Protein AF-A0A399SRP0-F1 (afdb_monomer_lite)

Organism: NCBI:txid2305463

Structure (mmCIF, N/CA/C/O backbone):
data_AF-A0A399SRP0-F1
#
_entry.id   AF-A0A399SRP0-F1
#
loop_
_atom_site.group_PDB
_atom_site.id
_atom_site.type_symbol
_atom_site.label_atom_id
_atom_site.label_alt_id
_atom_site.label_comp_id
_atom_site.label_asym_id
_atom_site.label_entity_id
_atom_site.label_seq_id
_atom_site.pdbx_PDB_ins_code
_atom_site.Cartn_x
_atom_site.Cartn_y
_atom_site.Cartn_z
_atom_site.occupancy
_atom_site.B_iso_or_equiv
_atom_site.auth_seq_id
_atom_site.auth_comp_id
_atom_site.auth_asym_id
_atom_site.auth_atom_id
_atom_site.pdbx_PDB_model_num
ATOM 1 N N . MET A 1 1 ? 51.776 -26.703 39.475 1.00 39.66 1 MET A N 1
ATOM 2 C CA . MET A 1 1 ? 51.537 -25.471 40.263 1.00 39.66 1 MET A CA 1
ATOM 3 C C . MET A 1 1 ? 50.047 -25.126 40.261 1.00 39.66 1 MET A C 1
ATOM 5 O O . MET A 1 1 ? 49.445 -25.133 39.204 1.00 39.66 1 MET A O 1
ATOM 9 N N . LYS A 1 2 ? 49.496 -24.880 41.462 1.00 39.12 2 LYS A N 1
ATOM 10 C CA . LYS A 1 2 ? 48.350 -24.022 41.861 1.00 39.12 2 LYS A CA 1
ATOM 11 C C . LYS A 1 2 ? 47.070 -23.897 40.984 1.00 39.12 2 LYS A C 1
ATOM 13 O O . LYS A 1 2 ? 47.024 -23.118 40.047 1.00 39.12 2 LYS A O 1
ATOM 18 N N . LYS A 1 3 ? 45.999 -24.554 41.476 1.00 38.03 3 LYS A N 1
ATOM 19 C CA . LYS A 1 3 ? 44.626 -24.073 41.829 1.00 38.03 3 LYS A CA 1
ATOM 20 C C . LYS A 1 3 ? 44.086 -22.744 41.245 1.00 38.03 3 LYS A C 1
ATOM 22 O O . LYS A 1 3 ? 44.638 -21.696 41.567 1.00 38.03 3 LYS A O 1
ATOM 27 N N . LYS A 1 4 ? 42.844 -22.782 40.718 1.00 39.34 4 LYS A N 1
ATOM 28 C CA . LYS A 1 4 ? 41.578 -22.199 41.278 1.00 39.34 4 LYS A CA 1
ATOM 29 C C . LYS A 1 4 ? 40.449 -22.335 40.223 1.00 39.34 4 LYS A C 1
ATOM 31 O O . LYS A 1 4 ? 40.635 -21.887 39.108 1.00 39.34 4 LYS A O 1
ATOM 36 N N . ASN A 1 5 ? 39.378 -23.107 40.433 1.00 35.47 5 ASN A N 1
ATOM 37 C CA . ASN A 1 5 ? 38.211 -22.905 41.316 1.00 35.47 5 ASN A CA 1
ATOM 38 C C . ASN A 1 5 ? 37.182 -21.888 40.774 1.00 35.47 5 ASN A C 1
ATOM 40 O O . ASN A 1 5 ? 37.393 -20.691 40.951 1.00 35.47 5 ASN A O 1
ATOM 44 N N . ARG A 1 6 ? 36.044 -22.364 40.241 1.00 35.91 6 ARG A N 1
ATOM 45 C CA . ARG A 1 6 ? 34.715 -22.196 40.872 1.00 35.91 6 ARG A CA 1
ATOM 46 C C . ARG A 1 6 ? 33.595 -22.863 40.060 1.00 35.91 6 ARG A C 1
ATOM 48 O O . ARG A 1 6 ? 33.333 -22.492 38.923 1.00 35.91 6 ARG A O 1
ATOM 55 N N . ASN A 1 7 ? 32.932 -23.811 40.717 1.00 38.38 7 ASN A N 1
ATOM 56 C CA . ASN A 1 7 ? 31.565 -24.243 40.436 1.00 38.38 7 ASN A CA 1
ATOM 57 C C . ASN A 1 7 ? 30.592 -23.069 40.653 1.00 38.38 7 ASN A C 1
ATOM 59 O O . ASN A 1 7 ? 30.927 -22.140 41.393 1.00 38.38 7 ASN A O 1
ATOM 63 N N . ASN A 1 8 ? 29.388 -23.138 40.075 1.00 37.97 8 ASN A N 1
ATOM 64 C CA . ASN A 1 8 ? 28.153 -23.292 40.861 1.00 37.97 8 ASN A CA 1
ATOM 65 C C . ASN A 1 8 ? 26.901 -23.377 39.966 1.00 37.97 8 ASN A C 1
ATOM 67 O O . ASN A 1 8 ? 26.619 -22.480 39.181 1.00 37.97 8 ASN A O 1
ATOM 71 N N . ASN A 1 9 ? 26.157 -24.457 40.207 1.00 34.50 9 ASN A N 1
ATOM 72 C CA . ASN A 1 9 ? 24.700 -24.574 40.253 1.00 34.50 9 ASN A CA 1
ATOM 73 C C . ASN A 1 9 ? 23.877 -24.236 39.006 1.00 34.50 9 ASN A C 1
ATOM 75 O O . ASN A 1 9 ? 23.352 -23.139 38.850 1.00 34.50 9 ASN A O 1
ATOM 79 N N . PHE A 1 10 ? 23.613 -25.285 38.226 1.00 42.72 10 PHE A N 1
ATOM 80 C CA . PHE A 1 10 ? 22.288 -25.494 37.655 1.00 42.72 10 PHE A CA 1
ATOM 81 C C . PHE A 1 10 ? 21.394 -26.089 38.746 1.00 42.72 10 PHE A C 1
ATOM 83 O O . PHE A 1 10 ? 21.541 -27.260 39.087 1.00 42.72 10 PHE A O 1
ATOM 90 N N . GLU A 1 11 ? 20.483 -25.290 39.292 1.00 37.34 11 GLU A N 1
ATOM 91 C CA . GLU A 1 11 ? 19.342 -25.806 40.042 1.00 37.34 11 GLU A CA 1
ATOM 92 C C . GLU A 1 11 ? 18.037 -25.243 39.483 1.00 37.34 11 GLU A C 1
ATOM 94 O O . GLU A 1 11 ? 17.817 -24.037 39.435 1.00 37.34 11 GLU A O 1
ATOM 99 N N . ASN A 1 12 ? 17.201 -26.206 39.098 1.00 35.72 12 ASN A N 1
ATOM 100 C CA . ASN A 1 12 ? 15.756 -26.264 39.257 1.00 35.72 12 ASN A CA 1
ATOM 101 C C . ASN A 1 12 ? 14.886 -25.228 38.536 1.00 35.72 12 ASN A C 1
ATOM 103 O O . ASN A 1 12 ? 14.608 -24.135 39.008 1.00 35.72 12 ASN A O 1
ATOM 107 N N . GLY A 1 13 ? 14.307 -25.710 37.436 1.00 43.75 13 GLY A N 1
ATOM 108 C CA . GLY A 1 13 ? 12.989 -26.333 37.551 1.00 43.75 13 GLY A CA 1
ATOM 109 C C . GLY A 1 13 ? 11.844 -25.369 37.807 1.00 43.75 13 GLY A C 1
ATOM 110 O O . GLY A 1 13 ? 11.532 -25.074 38.953 1.00 43.75 13 GLY A O 1
ATOM 111 N N . ILE A 1 14 ? 11.128 -25.019 36.740 1.00 37.09 14 ILE A N 1
ATOM 112 C CA . ILE A 1 14 ? 9.728 -24.618 36.847 1.00 37.09 14 ILE A CA 1
ATOM 113 C C . ILE A 1 14 ? 8.968 -25.283 35.698 1.00 37.09 14 ILE A C 1
ATOM 115 O O . ILE A 1 14 ? 9.020 -24.860 34.545 1.00 37.09 14 ILE A O 1
ATOM 119 N N . ASN A 1 15 ? 8.277 -26.369 36.037 1.00 49.78 15 ASN A N 1
ATOM 120 C CA . ASN A 1 15 ? 7.057 -26.748 35.344 1.00 49.78 15 ASN A CA 1
ATOM 121 C C . ASN A 1 15 ? 6.034 -25.644 35.617 1.00 49.78 15 ASN A C 1
ATOM 123 O O . ASN A 1 15 ? 5.559 -25.561 36.743 1.00 49.78 15 ASN A O 1
ATOM 127 N N . GLU A 1 16 ? 5.643 -24.851 34.622 1.00 42.62 16 GLU A N 1
ATOM 128 C CA . GLU A 1 16 ? 4.371 -24.130 34.692 1.00 42.62 16 GLU A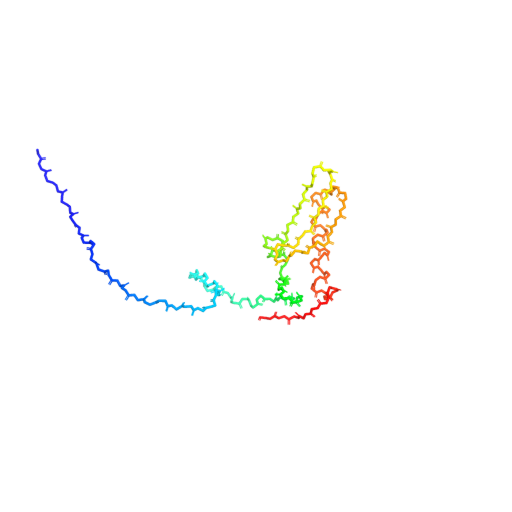 CA 1
ATOM 129 C C . GLU A 1 16 ? 3.732 -23.978 33.308 1.00 42.62 16 GLU A C 1
ATOM 131 O O . GLU A 1 16 ? 4.206 -23.267 32.430 1.00 42.62 16 GLU A O 1
ATOM 136 N N . LYS A 1 17 ? 2.667 -24.769 33.152 1.00 40.16 17 LYS A N 1
ATOM 137 C CA . LYS A 1 17 ? 1.449 -24.595 32.353 1.00 40.16 17 LYS A CA 1
ATOM 138 C C . LYS A 1 17 ? 1.476 -23.656 31.140 1.00 40.16 17 LYS A C 1
ATOM 140 O O . LYS A 1 17 ? 1.631 -22.444 31.233 1.00 40.16 17 LYS A O 1
ATOM 145 N N . GLN 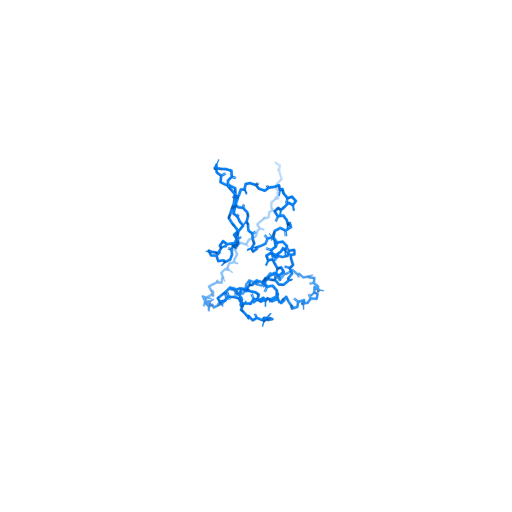A 1 18 ? 1.076 -24.260 30.020 1.00 51.19 18 GLN A N 1
ATOM 146 C CA . GLN A 1 18 ? 0.439 -23.602 28.886 1.00 51.19 18 GLN A CA 1
ATOM 147 C C . GLN A 1 18 ? -0.589 -22.555 29.334 1.00 51.19 18 GLN A C 1
ATOM 149 O O . GLN A 1 18 ? -1.522 -22.882 30.063 1.00 51.19 18 GLN A O 1
ATOM 154 N N . ASN A 1 19 ? -0.480 -21.351 28.778 1.00 38.53 19 ASN A N 1
ATOM 155 C CA . ASN A 1 19 ? -1.632 -20.510 28.496 1.00 38.53 19 ASN A CA 1
ATOM 156 C C . ASN A 1 19 ? -1.593 -20.166 27.009 1.00 38.53 19 ASN A 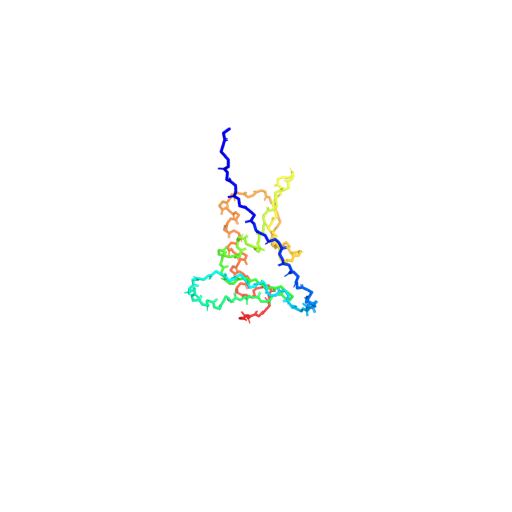C 1
ATOM 158 O O . ASN A 1 19 ? -0.808 -19.338 26.551 1.00 38.53 19 ASN A O 1
ATOM 162 N N . SER A 1 20 ? -2.450 -20.838 26.245 1.00 58.66 20 SER A N 1
ATOM 163 C CA . SER A 1 20 ? -2.985 -20.274 25.016 1.00 58.66 20 SER A CA 1
ATOM 164 C C . SER A 1 20 ? -3.654 -18.946 25.356 1.00 58.66 20 SER A C 1
ATOM 166 O O . SER A 1 20 ? -4.448 -18.920 26.294 1.00 58.66 20 SER A O 1
ATOM 168 N N . LEU A 1 21 ? -3.358 -17.887 24.602 1.00 43.81 21 LEU A N 1
ATOM 169 C CA . LEU A 1 21 ? -4.315 -16.916 24.053 1.00 43.81 21 LEU A CA 1
ATOM 170 C C . LEU A 1 21 ? -3.570 -15.668 23.565 1.00 43.81 21 LEU A C 1
ATOM 172 O O . LEU A 1 21 ? -2.794 -15.067 24.299 1.00 43.81 21 LEU A O 1
ATOM 176 N N . SER A 1 22 ? -3.911 -15.256 22.340 1.00 41.53 22 SER A N 1
ATOM 177 C CA . SER A 1 22 ? -3.664 -13.927 21.776 1.00 41.53 22 SER A CA 1
ATOM 178 C C . SER A 1 22 ? -2.188 -13.533 21.649 1.00 41.53 22 SER A C 1
ATOM 180 O O . SER A 1 22 ? -1.625 -12.892 22.535 1.00 41.53 22 SER A O 1
ATOM 182 N N . SER A 1 23 ? -1.594 -13.808 20.485 1.00 39.97 23 SER A N 1
ATOM 183 C CA . SER A 1 23 ? -0.314 -13.233 20.046 1.00 39.97 23 SER A CA 1
ATOM 184 C C . SER A 1 23 ? -0.422 -11.714 19.832 1.00 39.97 23 SER A C 1
ATOM 186 O O . SER A 1 23 ? -0.318 -11.214 18.718 1.00 39.97 23 SER A O 1
ATOM 188 N N . GLY A 1 24 ? -0.641 -10.962 20.907 1.00 46.06 24 GLY A N 1
ATOM 189 C CA . GLY A 1 24 ? -0.283 -9.558 20.995 1.00 46.06 24 GLY A CA 1
ATOM 190 C C . GLY A 1 24 ? 1.184 -9.512 21.383 1.00 46.06 24 GLY A C 1
ATOM 191 O O . GLY A 1 24 ? 1.512 -9.597 22.564 1.00 46.06 24 GLY A O 1
ATOM 192 N N . ILE A 1 25 ? 2.066 -9.451 20.388 1.00 49.88 25 ILE A N 1
ATOM 193 C CA . ILE A 1 2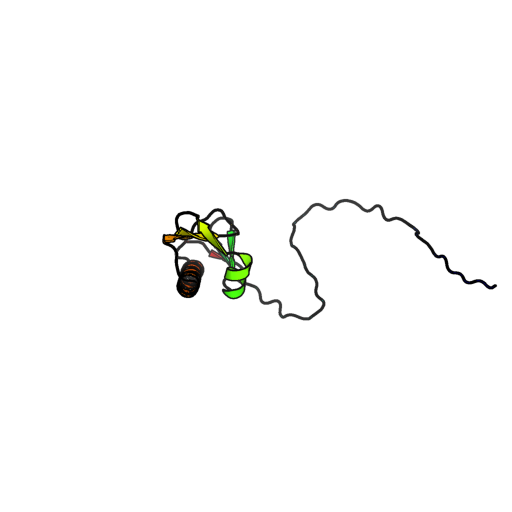5 ? 3.503 -9.284 20.601 1.00 49.88 25 ILE A CA 1
ATOM 194 C C . ILE A 1 25 ? 3.697 -7.974 21.381 1.00 49.88 25 ILE A C 1
ATOM 196 O O . ILE A 1 25 ? 3.550 -6.886 20.832 1.00 49.88 25 ILE A O 1
ATOM 200 N N . ARG A 1 26 ? 3.995 -8.066 22.682 1.00 51.03 26 ARG A N 1
ATOM 201 C CA . ARG A 1 26 ? 4.414 -6.926 23.504 1.00 51.03 26 ARG A CA 1
ATOM 202 C C . ARG A 1 26 ? 5.930 -6.952 23.594 1.00 51.03 26 ARG A C 1
ATOM 204 O O . ARG A 1 26 ? 6.492 -7.670 24.413 1.00 51.03 26 ARG A O 1
ATOM 211 N N . ILE A 1 27 ? 6.587 -6.180 22.735 1.00 53.44 27 ILE A N 1
ATOM 212 C CA . ILE A 1 27 ? 8.020 -5.920 22.864 1.00 53.44 27 ILE A CA 1
ATOM 213 C C . ILE A 1 27 ? 8.174 -4.810 23.906 1.00 53.44 27 ILE A C 1
ATOM 215 O O . ILE A 1 27 ? 7.950 -3.637 23.624 1.00 53.44 27 ILE A O 1
ATOM 219 N N . SER A 1 28 ? 8.490 -5.180 25.142 1.00 38.62 28 SER A N 1
ATOM 220 C CA . SER A 1 28 ? 8.807 -4.235 26.212 1.00 38.62 28 SER A CA 1
ATOM 221 C C . SER A 1 28 ? 10.270 -3.800 26.109 1.00 38.62 28 SER A C 1
ATOM 223 O O . SER A 1 28 ? 11.153 -4.472 26.638 1.00 38.62 28 SER A O 1
ATOM 225 N N . PHE A 1 29 ? 10.524 -2.668 25.450 1.00 43.81 29 PHE A N 1
ATOM 226 C CA . PHE A 1 29 ? 11.754 -1.894 25.639 1.00 43.81 29 PHE A CA 1
ATOM 227 C C . PHE A 1 29 ? 11.474 -0.779 26.652 1.00 43.81 29 PHE A C 1
ATOM 229 O O . PHE A 1 29 ? 10.573 0.031 26.456 1.00 43.81 29 PHE A O 1
ATOM 236 N N . GLY A 1 30 ? 12.224 -0.779 27.758 1.00 43.97 30 GLY A N 1
ATOM 237 C CA . GLY A 1 30 ? 12.110 0.145 28.890 1.00 43.97 30 GLY A CA 1
ATOM 238 C C . GLY A 1 30 ? 12.540 1.573 28.566 1.00 43.97 30 GLY A C 1
ATOM 239 O O . GLY A 1 30 ? 13.508 2.081 29.122 1.00 43.97 30 GLY A O 1
ATOM 240 N N . VAL A 1 31 ? 11.801 2.224 27.678 1.00 40.56 31 VAL A N 1
ATOM 241 C CA . VAL A 1 31 ? 11.842 3.663 27.446 1.00 40.56 31 VAL A CA 1
ATOM 242 C C . VAL A 1 31 ? 10.388 4.103 27.386 1.00 40.56 31 VAL A C 1
ATOM 244 O O . VAL A 1 31 ? 9.561 3.443 26.760 1.00 40.56 31 VAL A O 1
ATOM 247 N N . ASN A 1 32 ? 10.064 5.184 28.087 1.00 44.53 32 ASN A N 1
ATOM 248 C CA . ASN A 1 32 ? 8.730 5.771 28.144 1.00 44.53 32 ASN A CA 1
ATOM 249 C C . ASN A 1 32 ? 8.404 6.402 26.774 1.00 44.53 32 ASN A C 1
ATOM 251 O O . ASN A 1 32 ? 8.386 7.621 26.623 1.00 44.53 32 ASN A O 1
ATOM 255 N N . PHE A 1 33 ? 8.241 5.578 25.740 1.00 44.97 33 PHE A N 1
ATOM 256 C CA . PHE A 1 33 ? 7.742 6.037 24.458 1.00 44.97 33 PHE A CA 1
ATOM 257 C C . PHE A 1 33 ? 6.288 6.444 24.677 1.00 44.97 33 PHE A C 1
ATOM 259 O O . PHE A 1 33 ? 5.536 5.674 25.288 1.00 44.97 33 PHE A O 1
ATOM 266 N N . PRO A 1 34 ? 5.867 7.638 24.225 1.00 46.34 34 PRO A N 1
ATOM 267 C CA . PRO A 1 34 ? 4.449 7.936 24.185 1.00 46.34 34 PRO A CA 1
ATOM 268 C C . PRO A 1 34 ? 3.778 6.768 23.467 1.00 46.34 34 PRO A C 1
ATOM 270 O O . PRO A 1 34 ? 4.214 6.374 22.385 1.00 46.34 34 PRO A O 1
ATOM 273 N N . ILE A 1 35 ? 2.756 6.180 24.092 1.00 49.91 35 ILE A N 1
ATOM 274 C CA . ILE A 1 35 ? 1.875 5.226 23.422 1.00 49.91 35 ILE A CA 1
ATOM 275 C C . ILE A 1 35 ? 1.131 6.057 22.378 1.00 49.91 35 ILE A C 1
ATOM 277 O O . ILE A 1 35 ? 0.028 6.553 22.614 1.00 49.91 35 ILE A O 1
ATOM 281 N N . ILE A 1 36 ? 1.785 6.307 21.246 1.00 55.69 36 ILE A N 1
ATOM 282 C CA . ILE A 1 36 ? 1.139 6.839 20.063 1.00 55.69 36 ILE A CA 1
ATOM 283 C C . ILE A 1 36 ? 0.165 5.732 19.699 1.00 55.69 36 ILE A C 1
ATOM 285 O O . ILE A 1 36 ? 0.576 4.640 19.312 1.00 55.69 36 ILE A O 1
ATOM 289 N N . LYS A 1 37 ? -1.128 5.974 19.931 1.00 63.03 37 LYS A N 1
ATOM 290 C CA . LYS A 1 37 ? -2.180 5.092 19.434 1.00 63.03 37 LYS A CA 1
ATOM 291 C C . LYS A 1 37 ? -2.076 5.124 17.917 1.00 63.03 37 LYS A C 1
ATOM 293 O O . LYS A 1 37 ? -2.575 6.056 17.282 1.00 63.03 37 LYS A O 1
ATOM 298 N N . GLN A 1 38 ? -1.327 4.172 17.373 1.00 74.62 38 GLN A N 1
ATOM 299 C CA . GLN A 1 38 ? -1.159 4.002 15.946 1.00 74.62 38 GLN A CA 1
ATOM 300 C C . GLN A 1 38 ? -2.548 3.754 15.376 1.00 74.62 38 GLN A C 1
ATOM 302 O O . GLN A 1 38 ? -3.267 2.868 15.829 1.00 74.62 38 GLN A O 1
ATOM 307 N N . LYS A 1 39 ? -2.964 4.614 14.451 1.00 89.56 39 LYS A N 1
ATOM 308 C CA . LYS A 1 39 ? -4.265 4.475 13.812 1.00 89.56 39 LYS A CA 1
ATOM 309 C C . LYS A 1 39 ? -4.104 3.568 12.609 1.00 89.56 39 LYS A C 1
ATOM 311 O O . LYS A 1 39 ? -3.091 3.623 11.905 1.00 89.56 39 LYS A O 1
ATOM 316 N N . PHE A 1 40 ? -5.129 2.774 12.354 1.00 91.00 40 PHE A N 1
ATOM 317 C CA . PHE A 1 40 ? -5.157 1.889 11.205 1.00 91.00 40 PHE A CA 1
ATOM 318 C C . PHE A 1 40 ? -6.449 2.070 10.420 1.00 91.00 40 PHE A C 1
ATOM 320 O O . PHE A 1 40 ? -7.507 2.363 10.975 1.00 91.00 40 PHE A O 1
ATOM 327 N N . VAL A 1 41 ? -6.384 1.863 9.113 1.00 91.88 41 VAL A N 1
ATOM 328 C CA . VAL A 1 41 ? -7.552 1.651 8.267 1.00 91.88 41 VAL A CA 1
ATOM 329 C C . VAL A 1 41 ? -7.762 0.156 8.135 1.00 91.88 41 VAL A C 1
ATOM 331 O O . VAL A 1 41 ? -6.959 -0.555 7.530 1.00 91.88 41 VAL A O 1
ATOM 334 N N . LYS A 1 42 ? -8.868 -0.328 8.692 1.00 91.81 42 LYS A N 1
ATOM 335 C CA . LYS A 1 42 ? -9.275 -1.717 8.550 1.00 91.81 42 LYS A CA 1
ATOM 336 C C . LYS A 1 42 ? -10.016 -1.911 7.236 1.00 91.81 42 LYS A C 1
ATOM 338 O O . LYS A 1 42 ? -11.152 -1.451 7.096 1.00 91.81 42 LYS A O 1
ATOM 343 N N . ILE A 1 43 ? -9.392 -2.615 6.299 1.00 90.94 43 ILE A N 1
ATOM 344 C CA . ILE A 1 43 ? -9.982 -3.032 5.029 1.00 90.94 43 ILE A CA 1
ATOM 345 C C . ILE A 1 43 ? -10.205 -4.543 5.098 1.00 90.94 43 ILE A C 1
ATOM 347 O O . ILE A 1 43 ? -9.253 -5.319 5.131 1.00 90.94 43 ILE A O 1
ATOM 351 N N . LYS A 1 44 ? -11.472 -4.975 5.097 1.00 87.88 44 LYS A N 1
ATOM 352 C CA . LYS A 1 44 ? -11.851 -6.376 5.359 1.00 87.88 44 LYS A CA 1
ATOM 353 C C . LYS A 1 44 ? -11.268 -6.851 6.704 1.00 87.88 44 LYS A C 1
ATOM 355 O O . LYS A 1 44 ? -11.619 -6.301 7.746 1.00 87.88 44 LYS A O 1
ATOM 360 N N . GLU A 1 45 ? -10.391 -7.850 6.682 1.00 87.81 45 GLU A N 1
ATOM 361 C CA . GLU A 1 45 ? -9.768 -8.454 7.867 1.00 87.81 45 GLU A CA 1
ATOM 362 C C . GLU A 1 45 ? -8.372 -7.890 8.166 1.00 87.81 45 GLU A C 1
ATOM 364 O O . GLU A 1 45 ? -7.756 -8.284 9.151 1.00 87.81 45 GLU A O 1
ATOM 369 N N . VAL A 1 46 ? -7.886 -6.950 7.349 1.00 89.44 46 VAL A N 1
ATOM 370 C CA . VAL A 1 46 ? -6.521 -6.420 7.422 1.00 89.44 46 VAL A CA 1
ATOM 371 C C . VAL A 1 46 ? -6.511 -4.964 7.857 1.00 89.44 46 VAL A C 1
ATOM 373 O O . VAL A 1 46 ? -7.377 -4.180 7.474 1.00 89.44 46 VAL A O 1
ATOM 376 N N . GLU A 1 47 ? -5.512 -4.603 8.655 1.00 92.50 47 GLU A N 1
ATOM 377 C CA . GLU A 1 47 ? -5.326 -3.270 9.219 1.00 92.50 47 GLU A CA 1
ATOM 378 C C . GLU A 1 47 ? -4.079 -2.619 8.618 1.00 92.50 47 GLU A C 1
ATOM 380 O O . GLU A 1 47 ? -2.953 -3.071 8.818 1.00 92.50 47 GLU A O 1
ATOM 385 N N . TYR A 1 48 ? -4.290 -1.548 7.859 1.00 92.50 48 TYR A N 1
ATOM 386 C CA . TYR A 1 48 ? -3.228 -0.759 7.246 1.00 92.50 48 TYR A CA 1
ATOM 387 C C . TYR A 1 48 ? -2.906 0.458 8.095 1.00 92.50 48 TYR A C 1
ATOM 389 O O . TYR A 1 48 ? -3.803 1.191 8.492 1.00 92.50 48 TYR A O 1
ATOM 397 N N . SER A 1 49 ? -1.631 0.691 8.364 1.00 92.38 49 SER A N 1
ATOM 398 C CA . SER A 1 49 ? -1.162 1.815 9.163 1.00 92.38 49 SER A CA 1
ATOM 399 C C . SER A 1 49 ? -1.446 3.146 8.471 1.00 92.38 49 SER A C 1
ATOM 401 O O . SER A 1 49 ? -1.168 3.310 7.283 1.00 92.38 49 SER A O 1
ATOM 403 N N . THR A 1 50 ? -1.947 4.132 9.218 1.00 91.94 50 THR A N 1
ATOM 404 C CA . THR A 1 50 ? -2.019 5.518 8.724 1.00 91.94 50 THR A CA 1
ATOM 405 C C . THR A 1 50 ? -0.654 6.203 8.712 1.00 91.94 50 THR A C 1
ATOM 407 O O . THR A 1 50 ? -0.516 7.264 8.117 1.00 91.94 50 THR A O 1
ATOM 410 N N . ASP A 1 51 ? 0.339 5.625 9.387 1.00 93.00 51 ASP A N 1
ATOM 411 C CA . ASP A 1 51 ? 1.734 6.055 9.328 1.00 93.00 51 ASP A CA 1
ATOM 412 C C . ASP A 1 51 ? 2.395 5.480 8.067 1.00 93.00 51 ASP A C 1
ATOM 414 O O . ASP A 1 51 ? 2.387 4.259 7.868 1.00 93.00 51 ASP A O 1
ATOM 418 N N . PHE A 1 52 ? 2.913 6.366 7.213 1.00 91.62 52 PHE A N 1
ATOM 419 C CA . PHE A 1 52 ? 3.489 6.000 5.921 1.00 91.62 52 PHE A CA 1
ATOM 420 C C . PHE A 1 52 ? 4.819 5.251 6.053 1.00 91.62 52 PHE A C 1
ATOM 422 O O . PHE A 1 52 ? 5.023 4.256 5.356 1.00 91.62 52 PHE A O 1
ATOM 429 N N . ASP A 1 53 ? 5.685 5.668 6.979 1.00 92.25 53 ASP A N 1
ATOM 430 C CA . ASP A 1 53 ? 6.990 5.040 7.201 1.00 92.25 53 ASP A CA 1
ATOM 431 C C . ASP A 1 53 ? 6.815 3.610 7.721 1.00 92.25 53 ASP A C 1
ATOM 433 O O . ASP A 1 53 ? 7.471 2.672 7.261 1.00 92.25 53 ASP A O 1
ATOM 437 N N . PHE A 1 54 ? 5.851 3.398 8.619 1.00 90.38 54 PHE A N 1
ATOM 438 C CA . PHE A 1 54 ? 5.497 2.055 9.064 1.00 90.38 54 PHE A CA 1
ATOM 439 C C . PHE A 1 54 ? 4.906 1.212 7.925 1.00 90.38 54 PHE A C 1
ATOM 441 O O . PHE A 1 54 ? 5.233 0.029 7.795 1.00 90.38 54 PHE A O 1
ATOM 448 N N . PHE A 1 55 ? 4.027 1.802 7.109 1.00 91.31 55 PHE A N 1
ATOM 449 C CA . PHE A 1 55 ? 3.370 1.123 5.992 1.00 91.31 55 PHE A CA 1
ATOM 450 C C . PHE A 1 55 ? 4.379 0.625 4.951 1.00 91.31 55 PHE A C 1
ATOM 452 O O . PHE A 1 55 ? 4.337 -0.553 4.587 1.00 91.31 55 PHE A O 1
ATOM 459 N N . ILE A 1 56 ? 5.317 1.474 4.521 1.00 91.94 56 ILE A N 1
ATOM 460 C CA . ILE A 1 56 ? 6.327 1.098 3.523 1.00 91.94 56 ILE A CA 1
ATOM 461 C C . ILE A 1 56 ? 7.310 0.052 4.062 1.00 91.94 56 ILE A C 1
ATOM 463 O O . ILE A 1 56 ? 7.713 -0.838 3.320 1.00 91.94 56 ILE A O 1
ATOM 467 N N . GLN A 1 57 ? 7.660 0.109 5.350 1.00 89.94 57 GLN A N 1
ATOM 468 C CA . GLN A 1 57 ? 8.609 -0.833 5.951 1.00 89.94 57 GLN A CA 1
ATOM 469 C C . GLN A 1 57 ? 8.008 -2.218 6.213 1.00 89.94 57 GLN A C 1
ATOM 471 O O . GLN A 1 57 ? 8.721 -3.216 6.130 1.00 89.94 57 GLN A O 1
ATOM 476 N N . ASN A 1 58 ? 6.717 -2.295 6.554 1.00 88.44 58 ASN A N 1
ATOM 477 C CA . ASN A 1 58 ? 6.133 -3.520 7.113 1.00 88.44 58 ASN A CA 1
ATOM 478 C C . ASN A 1 58 ? 4.968 -4.092 6.297 1.00 88.44 58 ASN A C 1
ATOM 480 O O . ASN A 1 58 ? 4.661 -5.278 6.417 1.00 88.44 58 ASN A O 1
ATOM 484 N N . GLN A 1 59 ? 4.276 -3.272 5.503 1.00 89.88 59 GLN A N 1
ATOM 485 C CA . GLN A 1 59 ? 2.964 -3.631 4.949 1.00 89.88 59 GLN A CA 1
ATOM 486 C C . GLN A 1 59 ? 2.901 -3.621 3.423 1.00 89.88 59 GLN A C 1
ATOM 488 O O . GLN A 1 59 ? 1.922 -4.122 2.867 1.00 89.88 59 GLN A O 1
ATOM 493 N N . VAL A 1 60 ? 3.936 -3.121 2.749 1.00 91.56 60 VAL A N 1
ATOM 494 C CA . VAL A 1 60 ? 4.056 -3.136 1.289 1.00 91.56 60 VAL A CA 1
ATOM 495 C C . VAL A 1 60 ? 5.387 -3.728 0.869 1.00 91.56 60 VAL A C 1
ATOM 497 O O . VAL A 1 60 ? 6.408 -3.527 1.518 1.00 91.56 60 VAL A O 1
ATOM 500 N N . HIS A 1 61 ? 5.375 -4.449 -0.245 1.00 90.31 61 HIS A N 1
ATOM 501 C CA . HIS A 1 61 ? 6.583 -4.879 -0.926 1.00 90.31 61 HIS A CA 1
ATOM 502 C C . HIS A 1 61 ? 6.418 -4.756 -2.439 1.00 90.31 61 HIS A C 1
ATOM 504 O O . HIS A 1 61 ? 5.309 -4.757 -2.984 1.00 90.31 61 HIS A O 1
ATOM 510 N N . VAL A 1 62 ? 7.555 -4.651 -3.116 1.00 88.94 62 VAL A N 1
ATOM 511 C CA . VAL A 1 62 ? 7.636 -4.485 -4.563 1.00 88.94 62 VAL A CA 1
ATOM 512 C C . VAL A 1 62 ? 8.286 -5.730 -5.141 1.00 88.94 62 VAL A C 1
ATOM 514 O O . VAL A 1 62 ? 9.381 -6.114 -4.736 1.00 88.94 62 VAL A O 1
ATOM 517 N N . ILE A 1 63 ? 7.601 -6.379 -6.077 1.00 87.62 63 ILE A N 1
ATOM 518 C CA . ILE A 1 63 ? 8.093 -7.569 -6.768 1.00 87.62 63 ILE A CA 1
ATOM 519 C C . ILE A 1 63 ? 8.465 -7.171 -8.188 1.00 87.62 63 ILE A C 1
ATOM 521 O O . ILE A 1 63 ? 7.613 -6.723 -8.955 1.00 87.62 63 ILE A O 1
ATOM 525 N N . VAL A 1 64 ? 9.725 -7.392 -8.554 1.00 85.38 64 VAL A N 1
ATOM 526 C CA . VAL A 1 64 ? 10.203 -7.236 -9.930 1.00 85.38 64 VAL A CA 1
ATOM 527 C C . VAL A 1 64 ? 10.296 -8.619 -10.571 1.00 85.38 64 VAL A C 1
ATOM 529 O O . VAL A 1 64 ? 11.001 -9.501 -10.089 1.00 85.38 64 VAL A O 1
ATOM 532 N N . SER A 1 65 ? 9.544 -8.821 -11.649 1.00 83.38 65 SER A N 1
ATOM 533 C CA . SER A 1 65 ? 9.523 -10.057 -12.431 1.00 83.38 65 SER A CA 1
ATOM 534 C C . SER A 1 65 ? 10.639 -10.077 -13.478 1.00 83.38 65 SER A C 1
ATOM 536 O O . SER A 1 65 ? 11.068 -9.032 -13.974 1.00 83.38 65 SER A O 1
ATOM 538 N N . SER A 1 66 ? 11.041 -11.280 -13.897 1.00 79.88 66 SER A N 1
ATOM 539 C CA . SER A 1 66 ? 11.997 -11.511 -14.990 1.00 79.88 66 SER A CA 1
ATOM 540 C C . SER A 1 66 ? 11.592 -10.833 -16.301 1.00 79.88 66 SER A C 1
ATOM 542 O O . SER A 1 66 ? 12.447 -10.437 -17.088 1.00 79.88 66 SER A O 1
ATOM 544 N N . ASN A 1 67 ? 10.289 -10.642 -16.518 1.00 80.69 67 ASN A N 1
ATOM 545 C CA . ASN A 1 67 ? 9.738 -10.045 -17.736 1.00 80.69 67 ASN A CA 1
ATOM 546 C C . ASN A 1 67 ? 9.754 -8.504 -17.716 1.00 80.69 67 ASN A C 1
ATOM 548 O O . ASN A 1 67 ? 9.049 -7.876 -18.500 1.00 80.69 67 ASN A O 1
ATOM 552 N N . LYS A 1 68 ? 10.532 -7.885 -16.813 1.00 78.94 68 LYS A N 1
ATOM 553 C CA . LYS A 1 68 ? 10.548 -6.432 -16.561 1.00 78.94 68 LYS A CA 1
ATOM 554 C C . LYS A 1 68 ? 9.179 -5.872 -16.164 1.00 78.94 68 LYS A C 1
ATOM 556 O O . LYS A 1 68 ? 8.890 -4.707 -16.420 1.00 78.94 68 LYS A O 1
ATOM 561 N N . CYS A 1 69 ? 8.340 -6.694 -15.543 1.00 85.31 69 CYS A N 1
ATOM 562 C CA . CYS A 1 69 ? 7.108 -6.232 -14.919 1.00 85.31 69 CYS A CA 1
ATOM 563 C C . CYS A 1 69 ? 7.359 -5.978 -13.435 1.00 85.31 69 CYS A C 1
ATOM 565 O O . CYS A 1 69 ? 8.085 -6.737 -12.794 1.00 85.31 69 CYS A O 1
ATOM 567 N N . CYS A 1 70 ? 6.744 -4.942 -12.885 1.00 89.50 70 CYS A N 1
ATOM 568 C CA . CYS A 1 70 ? 6.784 -4.632 -11.465 1.00 89.50 70 CYS A CA 1
ATOM 569 C C . CYS A 1 70 ? 5.371 -4.761 -10.882 1.00 89.50 70 CYS A C 1
ATOM 571 O O . CYS A 1 70 ? 4.375 -4.504 -11.561 1.00 89.50 70 CYS A O 1
ATOM 573 N N . SER A 1 71 ? 5.268 -5.245 -9.647 1.00 90.25 71 SER A N 1
ATOM 574 C CA . SER A 1 71 ? 4.010 -5.314 -8.902 1.00 90.25 71 SER A CA 1
ATOM 575 C C . SER A 1 71 ? 4.199 -4.760 -7.499 1.00 90.25 71 SER A C 1
ATOM 577 O O . SER A 1 71 ? 5.155 -5.125 -6.819 1.00 90.25 71 S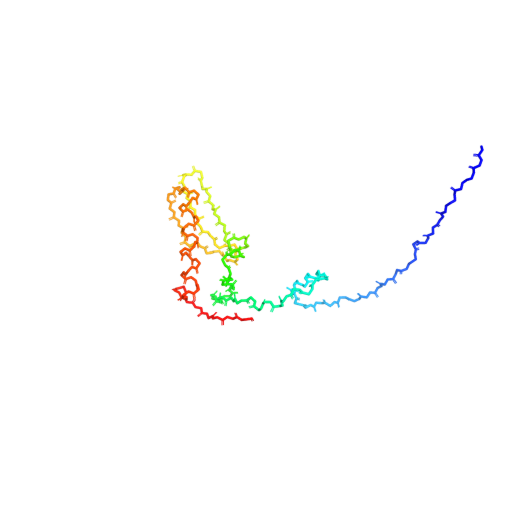ER A O 1
ATOM 579 N N . ILE A 1 72 ? 3.281 -3.898 -7.069 1.00 90.19 72 ILE A N 1
ATOM 580 C CA . ILE A 1 72 ? 3.229 -3.378 -5.702 1.00 90.19 72 ILE A CA 1
ATOM 581 C C . ILE A 1 72 ? 2.146 -4.156 -4.970 1.00 90.19 72 ILE A C 1
ATOM 583 O O . ILE A 1 72 ? 0.968 -4.116 -5.344 1.00 90.19 72 ILE A O 1
ATOM 587 N N . CYS A 1 73 ? 2.558 -4.875 -3.936 1.00 89.00 73 CYS A N 1
ATOM 588 C CA . CYS A 1 73 ? 1.728 -5.838 -3.238 1.00 89.00 73 CYS A CA 1
ATOM 589 C C . CYS A 1 73 ? 1.655 -5.506 -1.752 1.00 89.00 73 CYS A C 1
ATOM 591 O O . CYS A 1 73 ? 2.604 -5.002 -1.151 1.00 89.00 73 CYS A O 1
ATOM 593 N N . SER A 1 74 ? 0.519 -5.838 -1.154 1.00 89.06 74 SER A N 1
ATOM 594 C CA . SER A 1 74 ? 0.388 -5.879 0.293 1.00 89.06 74 SER A CA 1
ATOM 595 C C . SER A 1 74 ? 1.186 -7.056 0.856 1.00 89.06 74 SER A C 1
ATOM 597 O O . SER A 1 74 ? 1.135 -8.164 0.324 1.00 89.06 74 SER A O 1
ATOM 599 N N . SER A 1 75 ? 1.917 -6.826 1.943 1.00 86.75 75 SER A N 1
ATOM 600 C CA . SER A 1 75 ? 2.598 -7.880 2.712 1.00 86.75 75 SER A CA 1
ATOM 601 C C . SER A 1 75 ? 1.665 -8.565 3.714 1.00 86.75 75 SER A C 1
ATOM 603 O O . SER A 1 75 ? 1.977 -9.639 4.219 1.00 86.75 75 SER A O 1
ATOM 605 N N . VAL A 1 76 ? 0.522 -7.941 4.013 1.00 84.81 76 VAL A N 1
ATOM 606 C CA . VAL A 1 76 ? -0.424 -8.364 5.058 1.00 84.81 76 VAL A CA 1
ATOM 607 C C . VAL A 1 76 ? -1.673 -9.058 4.497 1.00 84.81 76 VAL A C 1
ATOM 609 O O . VAL A 1 76 ? -2.331 -9.812 5.206 1.00 84.81 76 VAL A O 1
ATOM 612 N N . GLU A 1 77 ? -1.977 -8.878 3.211 1.00 84.50 77 GLU A N 1
ATOM 613 C CA . GLU A 1 77 ? -2.935 -9.692 2.447 1.00 84.50 77 GLU A CA 1
ATOM 614 C C . GLU A 1 77 ? -2.382 -10.001 1.055 1.00 84.50 77 GLU A C 1
ATOM 616 O O . GLU A 1 77 ? -1.508 -9.310 0.548 1.00 84.50 77 GLU A O 1
ATOM 621 N N . LYS A 1 78 ? -2.955 -10.994 0.369 1.00 83.88 78 LYS A N 1
ATOM 622 C CA . LYS A 1 78 ? -2.645 -11.290 -1.040 1.00 83.88 78 LYS A CA 1
ATOM 623 C C . LYS A 1 78 ? -3.304 -10.280 -1.994 1.00 83.88 78 LYS A C 1
ATOM 625 O O . LYS A 1 78 ? -4.021 -10.672 -2.913 1.00 83.88 78 LYS A O 1
ATOM 630 N N . ARG A 1 79 ? -3.112 -8.980 -1.754 1.00 85.31 79 ARG A N 1
ATOM 631 C CA . ARG A 1 79 ? -3.633 -7.898 -2.599 1.00 85.31 79 ARG A CA 1
ATOM 632 C C . ARG A 1 79 ? -2.519 -7.297 -3.440 1.00 85.31 79 ARG A C 1
ATOM 634 O O . ARG A 1 79 ? -1.489 -6.892 -2.911 1.00 85.31 79 ARG A O 1
ATOM 641 N N . VAL A 1 80 ? -2.781 -7.183 -4.736 1.00 90.62 80 VAL A N 1
ATOM 642 C CA . VAL A 1 80 ? -1.958 -6.416 -5.672 1.00 90.62 80 VAL A CA 1
ATOM 643 C C . VAL A 1 80 ? -2.600 -5.042 -5.827 1.00 90.62 80 VAL A C 1
ATOM 645 O O . VAL A 1 80 ? -3.762 -4.949 -6.217 1.00 90.62 80 VAL A O 1
ATOM 648 N N . PHE A 1 81 ? -1.868 -3.986 -5.482 1.00 88.00 81 PHE A N 1
ATOM 649 C CA . PHE A 1 81 ? -2.314 -2.604 -5.674 1.00 88.00 81 PHE A CA 1
ATOM 650 C C . PHE A 1 81 ? -1.988 -2.100 -7.071 1.00 88.00 81 PHE A C 1
ATOM 652 O O . PHE A 1 81 ? -2.742 -1.327 -7.654 1.00 88.00 81 PHE A O 1
ATOM 659 N N . TRP A 1 82 ? -0.861 -2.555 -7.609 1.00 89.50 82 TRP A N 1
ATOM 660 C CA . TRP A 1 82 ? -0.403 -2.154 -8.922 1.00 89.50 82 TRP A CA 1
ATOM 661 C C . TRP A 1 82 ? 0.353 -3.290 -9.598 1.00 89.50 82 TRP A C 1
ATOM 663 O O . TRP A 1 82 ? 1.099 -4.016 -8.943 1.00 89.50 82 TRP A O 1
ATOM 673 N N . HIS A 1 83 ? 0.166 -3.425 -10.906 1.00 89.56 83 HIS A N 1
ATOM 674 C CA . HIS A 1 83 ? 0.885 -4.360 -11.760 1.00 89.56 83 HIS A CA 1
ATOM 675 C C . HIS A 1 83 ? 1.117 -3.700 -13.118 1.00 89.56 83 HIS A C 1
ATOM 677 O O . HIS A 1 83 ? 0.166 -3.231 -13.745 1.00 89.56 83 HIS A O 1
ATOM 683 N N . GLY A 1 84 ? 2.362 -3.666 -13.583 1.00 87.31 84 GLY A N 1
ATOM 684 C CA . GLY A 1 84 ? 2.689 -3.025 -14.850 1.00 87.31 84 GLY A CA 1
ATOM 685 C C . GLY A 1 84 ? 4.159 -3.140 -15.223 1.00 87.31 84 GLY A C 1
ATOM 686 O O . GLY A 1 84 ? 4.843 -4.089 -14.845 1.00 87.31 84 GLY A O 1
ATOM 687 N N . ALA A 1 85 ? 4.634 -2.178 -16.011 1.00 85.81 85 ALA A N 1
ATOM 688 C CA . ALA A 1 85 ? 6.015 -2.119 -16.482 1.00 85.81 85 ALA A CA 1
ATOM 689 C C . ALA A 1 85 ? 7.027 -1.900 -15.339 1.00 85.81 85 ALA A C 1
ATOM 691 O O . ALA A 1 85 ? 6.669 -1.553 -14.219 1.00 85.81 85 ALA A O 1
ATOM 692 N N . ALA A 1 86 ? 8.315 -2.089 -15.607 1.00 80.94 86 ALA A N 1
A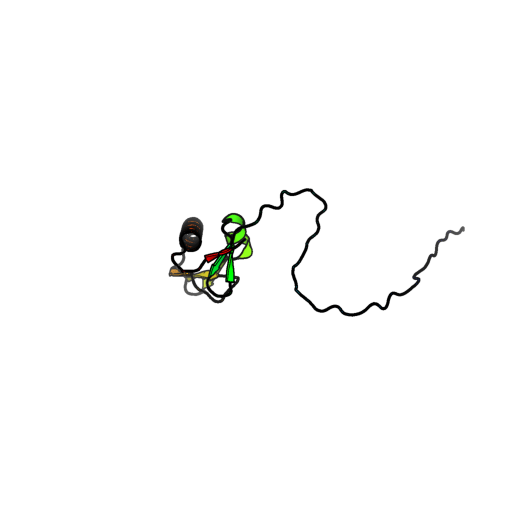TOM 693 C CA . ALA A 1 86 ? 9.357 -1.705 -14.664 1.00 80.94 86 ALA A CA 1
ATOM 694 C C . ALA A 1 86 ? 9.304 -0.188 -14.425 1.00 80.94 86 ALA A C 1
ATOM 696 O O . ALA A 1 86 ? 9.263 0.599 -15.372 1.00 80.94 86 ALA A O 1
ATOM 697 N N . LEU A 1 87 ? 9.294 0.200 -13.155 1.00 80.69 87 LEU A N 1
ATOM 698 C CA . LEU A 1 87 ? 9.317 1.589 -12.710 1.00 80.69 87 LEU A CA 1
ATOM 699 C C . LEU A 1 87 ? 10.707 1.909 -12.152 1.00 80.69 87 LEU A C 1
ATOM 701 O O . LEU A 1 87 ? 11.381 1.014 -11.644 1.00 80.69 87 LEU A O 1
ATOM 705 N N . SER A 1 88 ? 11.124 3.174 -12.237 1.00 85.50 88 SER A N 1
ATOM 706 C CA . SER A 1 88 ? 12.271 3.657 -11.462 1.00 85.50 88 SER A CA 1
ATOM 707 C C . SER A 1 88 ? 11.922 3.713 -9.976 1.00 85.50 88 SER A C 1
ATOM 709 O O . SER A 1 88 ? 10.749 3.872 -9.628 1.00 85.50 88 SER A O 1
ATOM 711 N N . ASP A 1 89 ? 12.931 3.650 -9.109 1.00 86.44 89 ASP A N 1
ATOM 712 C CA . ASP A 1 89 ? 12.749 3.676 -7.652 1.00 86.44 89 ASP A CA 1
ATOM 713 C C . ASP A 1 89 ? 11.943 4.904 -7.181 1.00 86.44 89 ASP A C 1
ATOM 715 O O . ASP A 1 89 ? 11.008 4.766 -6.392 1.00 86.44 89 ASP A O 1
ATOM 719 N N . ASP A 1 90 ? 12.201 6.087 -7.754 1.00 89.56 90 ASP A N 1
ATOM 720 C CA . ASP A 1 90 ? 11.449 7.319 -7.452 1.00 89.56 90 ASP A CA 1
ATOM 721 C C . ASP A 1 90 ? 9.959 7.207 -7.818 1.00 89.56 90 ASP A C 1
ATOM 723 O O . ASP A 1 90 ? 9.064 7.671 -7.100 1.00 89.56 90 ASP A O 1
ATOM 727 N N . THR A 1 91 ? 9.673 6.556 -8.950 1.00 90.38 91 THR A N 1
ATOM 728 C CA . THR A 1 91 ? 8.297 6.354 -9.416 1.00 90.38 91 THR A CA 1
ATOM 729 C C . THR A 1 91 ? 7.585 5.326 -8.545 1.00 90.38 91 THR A C 1
ATOM 731 O O . THR A 1 91 ? 6.412 5.501 -8.221 1.00 90.38 91 THR A O 1
ATOM 734 N N . VAL A 1 92 ? 8.291 4.273 -8.123 1.00 90.19 92 VAL A N 1
ATOM 735 C CA . VAL A 1 92 ? 7.773 3.280 -7.176 1.00 90.19 92 VAL A CA 1
ATOM 736 C C . VAL A 1 92 ? 7.388 3.954 -5.865 1.00 90.19 92 VAL A C 1
ATOM 738 O O . VAL A 1 92 ? 6.272 3.747 -5.393 1.00 90.19 92 VAL A O 1
ATOM 741 N N . TYR A 1 93 ? 8.256 4.799 -5.309 1.00 92.31 93 TYR A N 1
ATOM 742 C CA . TYR A 1 93 ? 7.970 5.510 -4.064 1.00 92.31 93 TYR A CA 1
ATOM 743 C C . TYR A 1 93 ? 6.715 6.384 -4.184 1.00 92.31 93 TYR A C 1
ATOM 745 O O . TYR A 1 93 ? 5.812 6.289 -3.354 1.00 92.31 93 TYR A O 1
ATOM 753 N N . THR A 1 94 ? 6.605 7.151 -5.273 1.00 93.25 94 THR A N 1
ATOM 754 C CA . THR A 1 94 ? 5.428 7.992 -5.554 1.00 93.25 94 THR A CA 1
ATOM 755 C C . THR A 1 94 ? 4.145 7.159 -5.680 1.00 93.25 94 THR A C 1
ATOM 757 O O . THR A 1 94 ? 3.086 7.553 -5.191 1.00 93.25 94 THR A O 1
ATOM 760 N N . MET A 1 95 ? 4.221 5.976 -6.297 1.00 92.69 95 MET A N 1
ATOM 761 C CA . MET A 1 95 ? 3.084 5.055 -6.403 1.00 92.69 95 MET A CA 1
ATOM 762 C C . MET A 1 95 ? 2.681 4.478 -5.042 1.00 92.69 95 MET A C 1
ATOM 764 O O . MET A 1 95 ? 1.492 4.420 -4.738 1.00 92.69 95 MET A O 1
ATOM 768 N N . ILE A 1 96 ? 3.645 4.078 -4.208 1.00 93.75 96 ILE A N 1
ATOM 769 C CA . ILE A 1 96 ? 3.378 3.584 -2.848 1.00 93.75 96 ILE A CA 1
ATOM 770 C C . ILE A 1 96 ? 2.731 4.688 -2.001 1.00 93.75 96 ILE A C 1
ATOM 772 O O . ILE A 1 96 ? 1.761 4.417 -1.292 1.00 93.75 96 ILE A O 1
ATOM 776 N N . GLU A 1 97 ? 3.204 5.932 -2.113 1.00 94.56 97 GLU A N 1
ATOM 777 C CA . GLU A 1 97 ? 2.604 7.092 -1.444 1.00 94.56 97 GLU A CA 1
ATOM 778 C C . GLU A 1 97 ? 1.158 7.331 -1.904 1.00 94.56 97 GLU A C 1
ATOM 780 O O . GLU A 1 97 ? 0.268 7.546 -1.079 1.00 94.56 97 GLU A O 1
ATOM 785 N N . ALA A 1 98 ? 0.887 7.243 -3.209 1.00 95.75 98 ALA A N 1
ATOM 786 C CA . ALA A 1 98 ? -0.467 7.365 -3.746 1.00 95.75 98 ALA A CA 1
ATOM 787 C C . ALA A 1 98 ? -1.393 6.244 -3.241 1.00 95.75 98 ALA A C 1
ATOM 789 O O . ALA A 1 98 ? -2.512 6.518 -2.806 1.00 95.75 98 ALA A O 1
ATOM 790 N N . ILE A 1 99 ? -0.913 4.996 -3.220 1.00 94.19 99 ILE A N 1
ATOM 791 C CA . ILE A 1 99 ? -1.652 3.848 -2.674 1.00 94.19 99 ILE A CA 1
ATOM 792 C C . ILE A 1 99 ? -1.973 4.071 -1.195 1.00 94.19 99 ILE A C 1
ATOM 794 O O . ILE A 1 99 ? -3.105 3.839 -0.765 1.00 94.19 99 ILE A O 1
ATOM 798 N N . HIS A 1 100 ? -1.001 4.541 -0.413 1.00 95.19 100 HIS A N 1
ATOM 799 C CA . HIS A 1 100 ? -1.206 4.850 0.999 1.00 95.19 100 HIS A CA 1
ATOM 800 C C . HIS A 1 100 ? -2.254 5.948 1.190 1.00 95.19 100 HIS A C 1
ATOM 802 O O . HIS A 1 100 ? -3.196 5.760 1.961 1.00 95.19 100 HIS A O 1
ATOM 808 N N . LYS A 1 101 ? -2.163 7.040 0.417 1.00 95.19 101 LYS A N 1
ATOM 809 C CA . LYS A 1 101 ? -3.163 8.121 0.395 1.00 95.19 101 LYS A CA 1
ATOM 810 C C . LYS A 1 101 ? -4.561 7.600 0.068 1.00 95.19 101 LYS A C 1
ATOM 812 O O . LYS A 1 101 ? -5.531 8.005 0.709 1.00 95.19 101 LYS A O 1
ATOM 817 N N . ASP A 1 102 ? -4.678 6.678 -0.880 1.00 94.94 102 ASP A N 1
ATOM 818 C CA . ASP A 1 102 ? -5.953 6.056 -1.235 1.00 94.94 102 ASP A CA 1
ATOM 819 C C . ASP A 1 102 ? -6.516 5.190 -0.093 1.00 94.94 102 ASP A C 1
ATOM 821 O O . ASP A 1 102 ? -7.721 5.230 0.176 1.00 94.94 102 ASP A O 1
ATOM 825 N N . ILE A 1 103 ? -5.661 4.448 0.620 1.00 92.50 103 ILE A N 1
ATOM 826 C CA . ILE A 1 103 ? -6.043 3.656 1.800 1.00 92.50 103 ILE A CA 1
ATOM 827 C C . ILE A 1 103 ? -6.555 4.565 2.921 1.00 92.50 103 ILE A C 1
ATOM 829 O O . ILE A 1 103 ? -7.666 4.351 3.409 1.00 92.50 103 ILE A O 1
ATOM 833 N N . ILE A 1 104 ? -5.796 5.597 3.303 1.00 92.94 104 ILE A N 1
ATOM 834 C CA . ILE A 1 104 ? -6.193 6.525 4.381 1.00 92.94 104 ILE A CA 1
ATOM 835 C C . ILE A 1 104 ? -7.422 7.362 4.012 1.00 92.94 104 ILE A C 1
ATOM 837 O O . ILE A 1 104 ? -8.167 7.780 4.894 1.00 92.94 104 ILE A O 1
ATOM 841 N N . SER A 1 105 ? -7.662 7.562 2.714 1.00 93.12 105 SER A N 1
ATOM 842 C CA . SER A 1 105 ? -8.859 8.226 2.186 1.00 93.12 105 SER A CA 1
ATOM 843 C C . SER A 1 105 ? -10.045 7.271 2.008 1.00 93.12 105 SER A C 1
ATOM 845 O O . SER A 1 105 ? -11.059 7.662 1.434 1.00 93.12 105 SER A O 1
ATOM 847 N N . PHE A 1 106 ? -9.931 6.020 2.467 1.00 92.19 106 PHE A N 1
ATOM 848 C CA . PHE A 1 106 ? -10.968 4.985 2.390 1.00 92.19 106 PHE A CA 1
ATOM 849 C C . PHE A 1 106 ? -11.440 4.659 0.961 1.00 92.19 106 PHE A C 1
ATOM 851 O O . PHE A 1 106 ? -12.541 4.138 0.775 1.00 92.19 106 PHE A O 1
ATOM 858 N N . ARG A 1 107 ? -10.618 4.908 -0.069 1.00 90.56 107 ARG A N 1
ATOM 859 C CA . ARG A 1 107 ? -10.977 4.619 -1.474 1.00 90.56 107 ARG A CA 1
ATOM 860 C C . ARG A 1 107 ? -11.144 3.131 -1.751 1.00 90.56 107 ARG A C 1
ATOM 862 O O . ARG A 1 107 ? -11.962 2.744 -2.578 1.00 90.56 107 ARG A O 1
ATOM 869 N N . TYR A 1 108 ? -10.424 2.293 -1.013 1.00 86.12 108 TYR A N 1
ATOM 870 C CA . TYR A 1 108 ? -10.579 0.837 -1.038 1.00 86.12 108 TYR A CA 1
ATOM 871 C C . TYR A 1 108 ? -11.666 0.331 -0.067 1.00 86.12 108 TYR A C 1
ATOM 873 O O . TYR A 1 108 ? -11.742 -0.872 0.203 1.00 86.12 108 TYR A O 1
ATOM 881 N N . GLY A 1 109 ? -12.484 1.238 0.477 1.00 87.31 109 GLY A N 1
ATOM 882 C CA . GLY A 1 109 ? -13.403 0.986 1.581 1.00 87.31 109 GLY A CA 1
ATOM 883 C C . GLY A 1 109 ? -12.687 0.859 2.928 1.00 87.31 109 GLY A C 1
ATOM 884 O O . GLY A 1 109 ? -11.494 1.128 3.055 1.00 87.31 109 GLY A O 1
ATOM 885 N N . GLY A 1 110 ? -13.430 0.416 3.942 1.00 89.75 110 GLY A N 1
ATOM 886 C CA . GLY A 1 110 ? -12.905 0.168 5.283 1.00 89.75 110 GLY A CA 1
ATOM 887 C C . GLY A 1 110 ? -13.345 1.196 6.320 1.00 89.75 110 GLY A C 1
ATOM 888 O O . GLY A 1 110 ? -14.227 2.017 6.078 1.00 89.75 110 GLY A O 1
ATOM 889 N N . LYS A 1 111 ? -12.756 1.105 7.513 1.00 90.94 111 LYS A N 1
ATOM 890 C CA . LYS A 1 111 ? -13.034 2.007 8.637 1.00 90.94 111 LYS A CA 1
ATOM 891 C C . LYS A 1 111 ? -11.773 2.293 9.438 1.00 90.94 111 LYS A C 1
ATOM 893 O O . LYS A 1 111 ? -10.893 1.440 9.528 1.00 90.94 111 LYS A O 1
ATOM 898 N N . LEU A 1 112 ? -11.713 3.471 10.047 1.00 91.12 112 LEU A N 1
ATOM 899 C CA . LEU A 1 112 ? -10.637 3.821 10.967 1.00 91.12 112 LEU A CA 1
ATOM 900 C C . LEU A 1 112 ? -10.768 3.013 12.269 1.00 91.12 112 LEU A C 1
ATOM 902 O O . LEU A 1 112 ? -11.862 2.920 12.832 1.00 91.12 112 LEU A O 1
ATOM 906 N N . VAL A 1 113 ? -9.661 2.449 12.743 1.00 90.00 113 VAL A N 1
ATOM 907 C CA . VAL A 1 113 ? -9.533 1.729 14.018 1.00 90.00 113 VAL A CA 1
ATOM 908 C C . VAL A 1 113 ? -8.304 2.232 14.795 1.00 90.00 113 VAL A C 1
ATOM 910 O O . VAL A 1 113 ? -7.412 2.854 14.209 1.00 90.00 113 VAL A O 1
ATOM 913 N N . TYR A 1 114 ? -8.305 2.018 16.115 1.00 80.81 114 TYR A N 1
ATOM 914 C CA . TYR A 1 114 ? -7.333 2.542 17.088 1.00 80.81 114 TYR A CA 1
ATOM 915 C C . TYR A 1 114 ? -6.769 1.435 17.971 1.00 80.81 114 TYR A C 1
ATOM 917 O O . TYR A 1 114 ? -7.522 0.463 18.211 1.00 80.81 114 TYR A O 1
#

pLDDT: mean 74.34, std 21.92, range [34.5, 95.75]

Foldseek 3Di:
DDDDDDDDDDDDDDDDDDDDDDPPPDPDDPDPDPPPVFKFFDQPNDTATLDLVCCVVPFWDWDQDPVQKIWIATPGDRDTPDIGHHDDPVVVSVSSVVVSVCSVVCVSHGDMDD

Secondary structure (DSSP, 8-state):
-----------------------------SS--------EEEETTEEEES-HHHHHHHTEEEEE-TTSEEEEEESSSS-EEEEEE---HHHHHHHHHHHHHHHHTTTT--EEE-

Sequence (114 aa):
MKKKNRNNNFENGINEKQNSLSSGIRISFGVNFPIIKQKFVKIKEVEYSTDFDFFIQNQVHVIVSSNKCCSICSSVEKRVFWHGAALSDDTVYTMIEAIHKDIISFRYGGKLVY

Radius of gyration: 23.45 Å; chains: 1; bounding box: 65×35×60 Å